Protein AF-A0A0F9PB28-F1 (afdb_monomer_lite)

pLDDT: mean 90.38, std 7.5, range [65.81, 97.38]

Sequence (71 aa):
MSAEQLAEQIKLAGRERQAWSEGRLACRQAVTDKINPFFLGSAEHRLWRDGFAHEQAQRRKKQRDFILAPL

Foldseek 3Di:
DDPVVVVVVVVVVVLLVVLLVQLLVCLVVVHDLVPRPDDPPDSSNVSSVVSVVVNVVVVVVVVVVVVPDDD

Structure (mmCIF, N/CA/C/O backbone):
data_AF-A0A0F9PB28-F1
#
_entry.id   AF-A0A0F9PB28-F1
#
loop_
_atom_site.group_PDB
_atom_site.id
_atom_site.type_symbol
_atom_site.label_atom_id
_atom_site.label_alt_id
_atom_site.label_comp_id
_atom_site.label_asym_id
_atom_site.label_entity_id
_atom_site.label_seq_id
_atom_site.pdbx_PDB_ins_code
_atom_site.Cartn_x
_atom_site.Cartn_y
_atom_site.Cartn_z
_atom_site.occupancy
_atom_site.B_iso_or_equiv
_atom_site.auth_seq_id
_atom_site.auth_comp_id
_atom_site.auth_asym_id
_atom_site.auth_atom_id
_atom_site.pdbx_PDB_model_num
ATOM 1 N N . MET A 1 1 ? 16.861 10.838 -22.618 1.00 68.75 1 MET A N 1
ATOM 2 C CA . MET A 1 1 ? 15.879 9.847 -22.134 1.00 68.75 1 MET A CA 1
ATOM 3 C C . MET A 1 1 ? 15.317 9.129 -23.348 1.00 68.75 1 MET A C 1
ATOM 5 O O . MET A 1 1 ? 14.853 9.820 -24.247 1.00 68.75 1 MET A O 1
ATOM 9 N N . SER A 1 2 ? 15.415 7.802 -23.419 1.00 93.19 2 SER A N 1
ATOM 10 C CA . SER A 1 2 ? 14.825 7.013 -24.512 1.00 93.19 2 SER A CA 1
ATOM 11 C C . SER A 1 2 ? 13.352 6.678 -24.241 1.00 93.19 2 SER A C 1
ATOM 13 O O . SER A 1 2 ? 12.883 6.768 -23.104 1.00 93.19 2 SER A O 1
ATOM 15 N N . ALA A 1 3 ? 12.620 6.268 -25.281 1.00 90.25 3 ALA A N 1
ATOM 16 C CA . ALA A 1 3 ? 11.230 5.822 -25.149 1.00 90.25 3 ALA A CA 1
ATOM 17 C C . ALA A 1 3 ? 11.093 4.608 -24.206 1.00 90.25 3 ALA A C 1
ATOM 19 O O . ALA A 1 3 ? 10.140 4.519 -23.438 1.00 90.25 3 ALA A O 1
ATOM 20 N N . GLU A 1 4 ? 12.082 3.714 -24.206 1.00 92.00 4 GLU A N 1
ATOM 21 C CA . GLU A 1 4 ? 12.144 2.541 -23.325 1.00 92.00 4 GLU A CA 1
ATOM 22 C C . GLU A 1 4 ? 12.332 2.944 -21.857 1.00 92.00 4 GLU A C 1
AT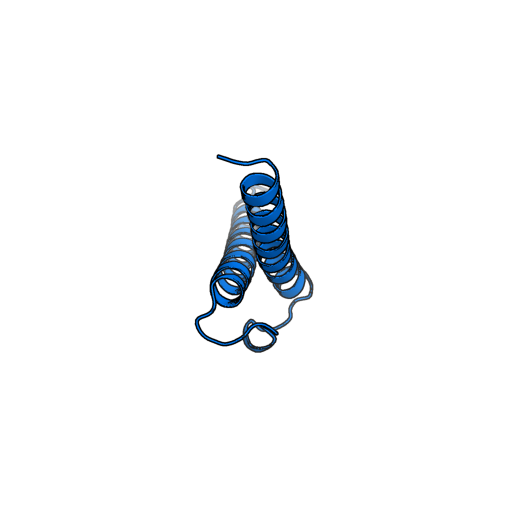OM 24 O O . GLU A 1 4 ? 11.623 2.456 -20.979 1.00 92.00 4 GLU A O 1
ATOM 29 N N . GLN A 1 5 ? 13.225 3.903 -21.588 1.00 90.69 5 GLN A N 1
ATOM 30 C CA . GLN A 1 5 ? 13.430 4.450 -20.241 1.00 90.69 5 GLN A CA 1
ATOM 31 C C . GLN A 1 5 ? 12.174 5.152 -19.707 1.00 90.69 5 GLN A C 1
ATOM 33 O O . GLN A 1 5 ? 11.894 5.097 -18.509 1.00 90.69 5 GLN A O 1
ATOM 38 N N . LEU A 1 6 ? 11.411 5.812 -20.582 1.00 91.81 6 LEU A N 1
ATOM 39 C CA . LEU A 1 6 ? 10.131 6.417 -20.219 1.00 91.81 6 LEU A CA 1
ATOM 40 C C . LEU A 1 6 ? 9.070 5.348 -19.914 1.00 91.81 6 LEU A C 1
ATOM 42 O O . LEU A 1 6 ? 8.357 5.462 -18.919 1.00 91.81 6 LEU A O 1
ATOM 46 N N . ALA A 1 7 ? 8.986 4.295 -20.730 1.00 92.88 7 ALA A N 1
ATOM 47 C CA . ALA A 1 7 ? 8.039 3.203 -20.524 1.00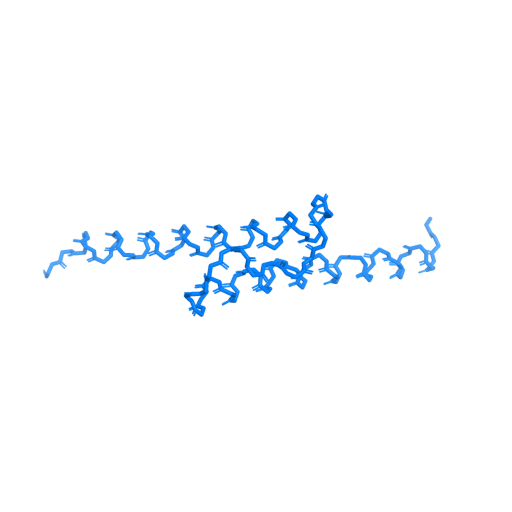 92.88 7 ALA A CA 1
ATOM 48 C C . ALA A 1 7 ? 8.263 2.487 -19.181 1.00 92.88 7 ALA A C 1
ATOM 50 O O . ALA A 1 7 ? 7.300 2.202 -18.468 1.00 92.88 7 ALA A O 1
ATOM 51 N N . GLU A 1 8 ? 9.519 2.246 -18.799 1.00 92.56 8 GLU A N 1
ATOM 52 C CA . GLU A 1 8 ? 9.849 1.641 -17.504 1.00 92.56 8 GLU A CA 1
ATOM 53 C C . GLU A 1 8 ? 9.485 2.549 -16.321 1.00 92.56 8 GLU A C 1
ATOM 55 O O . GLU A 1 8 ? 8.904 2.079 -15.341 1.00 92.56 8 GLU A O 1
ATOM 60 N N . GLN A 1 9 ? 9.710 3.863 -16.428 1.00 91.81 9 GLN A N 1
ATOM 61 C CA . GLN A 1 9 ? 9.282 4.806 -15.388 1.00 91.81 9 GLN A CA 1
ATOM 62 C C . GLN A 1 9 ? 7.759 4.860 -15.230 1.00 91.81 9 GLN A C 1
ATOM 64 O O . GLN A 1 9 ? 7.259 4.900 -14.107 1.00 91.81 9 GLN A O 1
ATOM 69 N N . ILE A 1 10 ? 7.006 4.807 -16.332 1.00 93.75 10 ILE A N 1
ATOM 70 C CA . ILE A 1 10 ? 5.537 4.768 -16.283 1.00 93.75 10 ILE A CA 1
ATOM 71 C C . ILE A 1 10 ? 5.054 3.493 -15.583 1.00 93.75 10 ILE A C 1
ATOM 73 O O . ILE A 1 10 ? 4.152 3.557 -14.745 1.00 93.75 10 ILE A O 1
ATOM 77 N N . LYS A 1 11 ? 5.662 2.338 -15.882 1.00 92.62 11 LYS A N 1
ATOM 78 C CA . LYS A 1 11 ? 5.331 1.077 -15.201 1.00 92.62 11 LYS A CA 1
ATOM 79 C C . LYS A 1 11 ? 5.621 1.155 -13.705 1.00 92.62 11 LYS A C 1
ATOM 81 O O . LYS A 1 11 ? 4.779 0.735 -12.912 1.00 92.62 11 LYS A O 1
ATOM 86 N N . LEU A 1 12 ? 6.777 1.700 -13.324 1.00 90.94 12 LEU A N 1
ATOM 87 C CA . LEU A 1 12 ? 7.156 1.866 -11.922 1.00 90.94 12 LEU A CA 1
ATOM 88 C C . LEU A 1 12 ? 6.151 2.762 -11.186 1.00 90.94 12 LEU A C 1
ATOM 90 O O . LEU A 1 12 ? 5.576 2.336 -10.188 1.00 90.94 12 LEU A O 1
ATOM 94 N N . ALA A 1 13 ? 5.838 3.934 -11.741 1.00 91.19 13 ALA A N 1
ATOM 95 C CA . ALA A 1 13 ? 4.844 4.844 -11.175 1.00 91.19 13 ALA A CA 1
ATOM 96 C C . ALA A 1 13 ? 3.448 4.197 -11.062 1.00 91.19 13 ALA A C 1
ATOM 98 O O . ALA A 1 13 ? 2.703 4.454 -10.113 1.00 91.19 13 ALA A O 1
ATOM 99 N N . GLY A 1 14 ? 3.087 3.328 -12.014 1.00 92.25 14 GLY A N 1
ATOM 100 C CA . GLY A 1 14 ? 1.866 2.525 -11.958 1.00 92.25 14 GLY A CA 1
ATOM 101 C C . GLY A 1 14 ? 1.832 1.589 -10.747 1.00 92.25 14 GLY A C 1
ATOM 102 O O . GLY A 1 14 ? 0.837 1.573 -10.019 1.00 92.25 14 GLY A O 1
ATOM 103 N N . ARG A 1 15 ? 2.931 0.868 -10.488 1.00 92.25 15 ARG A N 1
ATOM 104 C CA . ARG A 1 15 ? 3.070 -0.024 -9.322 1.00 92.25 15 ARG A CA 1
ATOM 105 C C . ARG A 1 15 ? 3.022 0.743 -8.006 1.00 92.25 15 ARG A C 1
ATOM 107 O O . ARG A 1 15 ? 2.300 0.351 -7.094 1.00 92.25 15 ARG A O 1
ATOM 114 N N . GLU A 1 16 ? 3.721 1.870 -7.928 1.00 93.38 16 GLU A N 1
ATOM 115 C CA . GLU A 1 16 ? 3.728 2.740 -6.750 1.00 93.38 16 GLU A CA 1
ATOM 116 C C . GLU A 1 16 ? 2.324 3.275 -6.423 1.00 93.38 16 GLU A C 1
ATOM 118 O O . GLU A 1 16 ? 1.853 3.188 -5.284 1.00 93.38 16 GLU A O 1
ATOM 123 N N . ARG A 1 17 ? 1.604 3.763 -7.443 1.00 94.88 17 ARG A N 1
ATOM 124 C CA . ARG A 1 17 ? 0.213 4.220 -7.302 1.00 94.88 17 ARG A CA 1
ATOM 125 C C . ARG A 1 17 ? -0.718 3.085 -6.876 1.00 94.88 17 ARG A C 1
ATOM 127 O O . ARG A 1 17 ? -1.643 3.325 -6.090 1.00 94.88 17 ARG A O 1
ATOM 134 N N . GLN A 1 18 ? -0.508 1.880 -7.399 1.00 96.12 18 GLN A N 1
ATOM 135 C CA . GLN A 1 18 ? -1.290 0.706 -7.030 1.00 96.12 18 GLN A CA 1
ATOM 136 C C . GLN A 1 18 ? -1.069 0.342 -5.557 1.00 96.12 18 GLN A C 1
ATOM 138 O O . GLN A 1 18 ? -2.048 0.272 -4.816 1.00 96.12 18 GLN A O 1
ATOM 143 N N . ALA A 1 19 ? 0.185 0.229 -5.107 1.00 96.56 19 ALA A N 1
ATOM 144 C CA . ALA A 1 19 ? 0.521 -0.094 -3.719 1.00 96.56 19 ALA A CA 1
ATOM 145 C C . ALA A 1 19 ? -0.110 0.901 -2.728 1.00 96.56 19 ALA A C 1
ATOM 147 O O . ALA A 1 19 ? -0.775 0.502 -1.771 1.00 96.56 19 ALA A O 1
ATOM 148 N N . TRP A 1 20 ? -0.005 2.203 -3.009 1.00 97.00 20 TRP A N 1
ATOM 149 C CA . TRP A 1 20 ? -0.681 3.244 -2.228 1.00 97.00 20 TRP A CA 1
ATOM 150 C C . TRP A 1 20 ? -2.207 3.054 -2.173 1.00 97.00 20 TRP A C 1
ATOM 152 O O . TRP A 1 20 ? -2.840 3.185 -1.119 1.00 97.00 20 TRP A O 1
ATOM 162 N N . SER A 1 21 ? -2.822 2.762 -3.321 1.00 96.75 21 SER A N 1
ATOM 163 C CA . SER A 1 21 ? -4.276 2.624 -3.437 1.00 96.75 21 SER A CA 1
ATOM 164 C C . SER A 1 21 ? -4.799 1.399 -2.689 1.00 96.75 21 SER A C 1
ATOM 166 O O . SER A 1 21 ? -5.822 1.501 -2.008 1.00 96.75 21 SER A O 1
ATOM 168 N N . GLU A 1 22 ? -4.078 0.281 -2.764 1.00 96.12 22 GLU A N 1
ATOM 169 C CA . GLU A 1 22 ? -4.368 -0.942 -2.015 1.00 96.12 22 GLU A CA 1
ATOM 170 C C . GLU A 1 22 ? -4.273 -0.713 -0.502 1.00 96.12 22 GLU A C 1
ATOM 172 O O . GLU A 1 22 ? -5.161 -1.142 0.233 1.00 96.12 22 GLU A O 1
ATOM 177 N N . GLY A 1 23 ? -3.276 0.046 -0.036 1.00 96.25 23 GLY A N 1
ATOM 178 C CA . GLY A 1 23 ? -3.136 0.407 1.378 1.00 96.25 23 GLY A CA 1
ATOM 179 C C . GLY A 1 23 ? -4.341 1.175 1.919 1.00 96.25 23 GLY A C 1
ATOM 180 O O . GLY A 1 23 ? -4.907 0.826 2.960 1.00 96.25 23 GLY A O 1
ATOM 181 N N . ARG A 1 24 ? -4.813 2.186 1.175 1.00 97.25 24 ARG A N 1
ATOM 182 C CA . ARG A 1 24 ? -6.050 2.903 1.536 1.00 97.25 24 ARG A CA 1
ATOM 183 C C . ARG A 1 24 ? -7.260 1.973 1.557 1.00 97.25 24 ARG A C 1
ATOM 185 O O . ARG A 1 24 ? -8.089 2.076 2.459 1.00 97.25 24 ARG A O 1
ATOM 192 N N .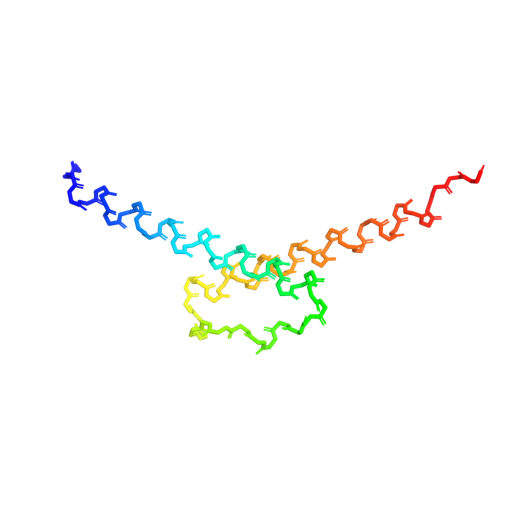 LEU A 1 25 ? -7.386 1.087 0.568 1.00 95.62 25 LEU A N 1
ATOM 193 C CA . LEU A 1 25 ? -8.515 0.161 0.478 1.00 95.62 25 LEU A CA 1
ATOM 194 C C . LEU A 1 25 ? -8.540 -0.816 1.659 1.00 95.62 25 LEU A C 1
ATOM 196 O O . LEU A 1 25 ? -9.596 -0.996 2.263 1.00 95.62 25 LEU A O 1
ATOM 200 N N . ALA A 1 26 ? -7.390 -1.372 2.040 1.00 94.50 26 ALA A N 1
ATOM 201 C CA . ALA A 1 26 ? -7.268 -2.253 3.197 1.00 94.50 26 ALA A CA 1
ATOM 202 C C . ALA A 1 26 ? -7.705 -1.556 4.494 1.00 94.50 26 ALA A C 1
ATOM 204 O O . ALA A 1 26 ? -8.467 -2.119 5.284 1.00 94.50 26 ALA A O 1
ATOM 205 N N . CYS A 1 27 ? -7.313 -0.290 4.678 1.00 93.94 27 CYS A N 1
ATOM 206 C CA . CYS A 1 27 ? -7.814 0.513 5.790 1.00 93.94 27 CYS A CA 1
ATOM 207 C C . CYS A 1 27 ? -9.336 0.685 5.709 1.00 93.94 27 CYS A C 1
ATOM 209 O O . CYS A 1 27 ? -10.029 0.520 6.715 1.00 93.94 27 CYS A O 1
ATOM 211 N N . ARG A 1 28 ? -9.887 0.962 4.516 1.00 92.06 28 ARG A N 1
ATOM 212 C CA . ARG A 1 28 ? -11.340 1.101 4.329 1.00 92.06 28 ARG A CA 1
ATOM 213 C C . ARG A 1 28 ? -12.112 -0.161 4.704 1.00 92.06 28 ARG A C 1
ATOM 215 O O . ARG A 1 28 ? -13.178 -0.066 5.309 1.00 92.06 28 ARG A O 1
ATOM 222 N N . GLN A 1 29 ? -11.545 -1.318 4.409 1.00 92.88 29 GLN A N 1
ATOM 223 C CA . GLN A 1 29 ? -12.106 -2.624 4.740 1.00 92.88 29 GLN A CA 1
ATOM 224 C C . GLN A 1 29 ? -11.915 -3.013 6.218 1.00 92.88 29 GLN A C 1
ATOM 226 O O . GLN A 1 29 ? -12.274 -4.119 6.600 1.00 92.88 29 GLN A O 1
ATOM 231 N N . ALA A 1 30 ? -11.386 -2.108 7.056 1.00 80.50 30 ALA A N 1
ATOM 232 C CA . ALA A 1 30 ? -11.108 -2.338 8.477 1.00 80.50 30 ALA A CA 1
ATOM 233 C C . ALA A 1 30 ? -10.169 -3.531 8.737 1.00 80.50 30 ALA A C 1
ATOM 235 O O . ALA A 1 30 ? -10.218 -4.158 9.794 1.00 80.50 30 ALA A O 1
ATOM 236 N N . VAL A 1 31 ? -9.280 -3.814 7.782 1.00 81.81 31 VAL A N 1
ATOM 237 C CA . VAL A 1 31 ? -8.220 -4.811 7.942 1.00 81.81 31 VAL A CA 1
ATOM 238 C C . VAL A 1 31 ? -7.025 -4.178 8.667 1.00 81.81 31 VAL A C 1
ATOM 240 O O . VAL A 1 31 ? -6.913 -2.957 8.751 1.00 81.81 31 VAL A O 1
ATOM 243 N N . THR A 1 32 ? -6.133 -4.996 9.225 1.00 85.88 32 THR A N 1
ATOM 244 C CA . THR A 1 32 ? -4.881 -4.566 9.873 1.00 85.88 32 THR A CA 1
ATOM 245 C C . THR A 1 32 ? -3.784 -4.223 8.858 1.00 85.88 32 THR A C 1
ATOM 247 O O . THR A 1 32 ? -3.739 -4.783 7.770 1.00 85.88 32 THR A O 1
ATOM 250 N N . ASP A 1 33 ? -2.835 -3.359 9.225 1.00 81.50 33 ASP A N 1
ATOM 251 C CA . ASP A 1 33 ? -1.650 -3.062 8.409 1.00 81.50 33 ASP A CA 1
ATOM 252 C C . ASP A 1 33 ? -0.709 -4.271 8.224 1.00 81.50 33 ASP A C 1
ATOM 254 O O . ASP A 1 33 ? 0.149 -4.259 7.344 1.00 81.50 33 ASP A O 1
ATOM 258 N N . LYS A 1 34 ? -0.890 -5.337 9.017 1.00 86.44 34 LYS A N 1
ATOM 259 C CA . LYS A 1 34 ? -0.116 -6.585 8.930 1.00 86.44 34 LYS A CA 1
ATOM 260 C C . LYS A 1 34 ? -0.404 -7.427 7.683 1.00 86.44 34 LYS A C 1
ATOM 262 O O . LYS A 1 34 ? 0.343 -8.363 7.429 1.00 86.44 34 LYS A O 1
ATOM 267 N N . ILE A 1 35 ? -1.457 -7.123 6.920 1.00 91.75 35 ILE A N 1
ATOM 268 C CA . ILE A 1 35 ? -1.779 -7.849 5.677 1.00 91.75 35 ILE A CA 1
ATOM 269 C C . ILE A 1 35 ? -1.051 -7.309 4.443 1.00 91.75 35 ILE A C 1
ATOM 271 O O . ILE A 1 35 ? -1.376 -7.714 3.330 1.00 91.75 35 ILE A O 1
ATOM 275 N N . ASN A 1 36 ? -0.123 -6.364 4.617 1.00 92.25 36 ASN A N 1
ATOM 276 C CA . ASN A 1 36 ? 0.650 -5.808 3.515 1.00 92.25 36 ASN A CA 1
ATOM 277 C C . ASN A 1 36 ? 1.328 -6.943 2.716 1.00 92.25 36 ASN A C 1
ATOM 279 O O . ASN A 1 36 ? 2.182 -7.633 3.277 1.00 92.25 36 ASN A O 1
ATOM 283 N N . PRO A 1 37 ? 0.969 -7.150 1.435 1.00 92.75 37 PRO A N 1
ATOM 284 C CA . PRO A 1 37 ? 1.470 -8.280 0.656 1.00 92.75 37 PRO A CA 1
ATOM 285 C C . PRO A 1 37 ? 2.884 -8.045 0.102 1.00 92.75 37 PRO A C 1
ATOM 287 O O . PRO A 1 37 ? 3.493 -8.967 -0.439 1.00 92.75 37 PRO A O 1
ATOM 290 N N . PHE A 1 38 ? 3.409 -6.819 0.192 1.00 93.75 38 PHE A N 1
ATOM 291 C CA . PHE A 1 38 ? 4.698 -6.457 -0.387 1.00 93.75 38 PHE A CA 1
ATOM 292 C C . PHE A 1 38 ? 5.867 -6.824 0.530 1.00 93.75 38 PHE A C 1
ATOM 294 O O . PHE A 1 38 ? 5.765 -6.798 1.756 1.00 93.75 38 PHE A O 1
ATOM 301 N N . PHE A 1 39 ? 7.022 -7.107 -0.076 1.00 93.12 39 PHE A N 1
ATOM 302 C CA . PHE A 1 39 ? 8.236 -7.452 0.659 1.00 93.12 39 PHE A CA 1
ATOM 303 C C . PHE A 1 39 ? 8.650 -6.334 1.625 1.00 93.12 39 PHE A C 1
ATOM 305 O O . PHE A 1 39 ? 8.751 -5.166 1.235 1.00 93.12 39 PHE A O 1
ATOM 312 N N . LEU A 1 40 ? 8.929 -6.695 2.878 1.00 92.94 40 LEU A N 1
ATOM 313 C CA . LEU A 1 40 ? 9.300 -5.753 3.930 1.00 92.94 40 LEU A CA 1
ATOM 314 C C . LEU A 1 40 ? 10.523 -4.913 3.517 1.00 92.94 40 LEU A C 1
ATOM 316 O O . LEU A 1 40 ? 11.585 -5.443 3.214 1.00 92.94 40 LEU A O 1
ATOM 320 N N 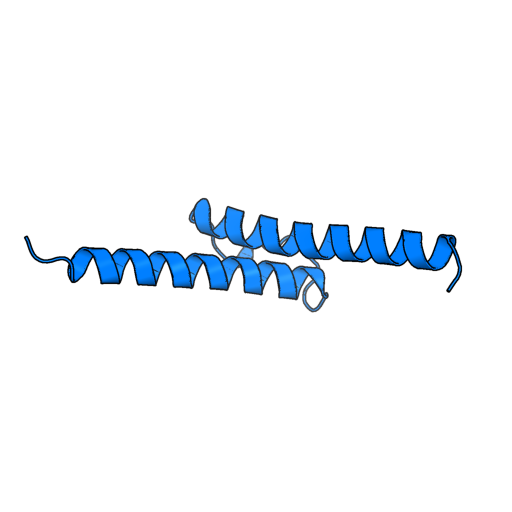. GLY A 1 41 ? 10.371 -3.586 3.515 1.00 90.56 41 GLY A N 1
ATOM 321 C CA . GLY A 1 41 ? 11.437 -2.636 3.155 1.00 90.56 41 GLY A CA 1
ATOM 322 C C . GLY A 1 41 ? 11.455 -2.192 1.684 1.00 90.56 41 GLY A C 1
ATOM 323 O O . GLY A 1 41 ? 12.109 -1.192 1.359 1.00 90.56 41 GLY A O 1
ATOM 324 N N . SER A 1 42 ? 10.683 -2.848 0.810 1.00 93.88 42 SER A N 1
ATOM 325 C CA . SER A 1 42 ? 10.471 -2.389 -0.572 1.00 93.88 42 SER A CA 1
ATOM 326 C C . SER A 1 42 ? 9.805 -1.004 -0.634 1.00 93.88 42 SER A C 1
ATOM 328 O O . SER A 1 42 ? 9.271 -0.497 0.364 1.00 93.88 42 SER A O 1
ATOM 330 N N . ALA A 1 43 ? 9.870 -0.360 -1.802 1.00 93.44 43 ALA A N 1
ATOM 331 C CA . ALA A 1 43 ? 9.195 0.915 -2.040 1.00 93.44 43 ALA A CA 1
ATOM 332 C C . ALA A 1 43 ? 7.670 0.740 -1.958 1.00 93.44 43 ALA A C 1
ATOM 334 O O . ALA A 1 43 ? 6.993 1.496 -1.266 1.00 93.44 43 ALA A O 1
ATOM 335 N N . GLU A 1 44 ? 7.147 -0.325 -2.562 1.00 95.25 44 GLU A N 1
ATOM 336 C CA . GLU A 1 44 ? 5.733 -0.686 -2.558 1.00 95.25 44 GLU A CA 1
ATOM 337 C C . GLU A 1 44 ? 5.230 -0.967 -1.141 1.00 95.25 44 GLU A C 1
ATOM 339 O O . GLU A 1 44 ? 4.177 -0.467 -0.749 1.00 95.25 44 GLU A O 1
ATOM 344 N N . HIS A 1 45 ? 6.013 -1.680 -0.322 1.00 95.69 45 HIS A N 1
ATOM 345 C CA . HIS A 1 45 ? 5.662 -1.909 1.079 1.00 95.69 45 HIS A CA 1
ATOM 346 C C . HIS A 1 45 ? 5.521 -0.595 1.855 1.00 95.69 45 HIS A C 1
ATOM 348 O O . HIS A 1 45 ? 4.579 -0.447 2.638 1.00 95.69 45 HIS A O 1
ATOM 354 N N . ARG A 1 46 ? 6.437 0.361 1.649 1.00 96.25 46 ARG A N 1
ATOM 355 C CA . ARG A 1 46 ? 6.365 1.689 2.280 1.00 96.25 46 ARG A CA 1
ATOM 356 C C . ARG A 1 46 ? 5.134 2.459 1.809 1.00 96.25 46 ARG A C 1
ATOM 358 O O . ARG A 1 46 ? 4.324 2.852 2.642 1.00 96.25 46 ARG A O 1
ATOM 365 N N . LEU A 1 47 ? 4.929 2.554 0.497 1.00 96.94 47 LEU A N 1
ATOM 366 C CA . LEU A 1 47 ? 3.787 3.256 -0.095 1.00 96.94 47 LEU A CA 1
ATOM 367 C C . LEU A 1 47 ? 2.440 2.673 0.336 1.00 96.94 47 LEU A C 1
ATOM 369 O O . LEU A 1 47 ? 1.502 3.422 0.607 1.00 96.94 47 LEU A O 1
ATOM 373 N N . TRP A 1 48 ? 2.337 1.349 0.446 1.00 97.38 48 TRP A N 1
ATOM 374 C CA . TRP A 1 48 ? 1.136 0.700 0.957 1.00 97.38 48 TRP A CA 1
ATOM 375 C C . TRP A 1 48 ? 0.866 1.088 2.415 1.00 97.38 48 TRP A C 1
ATOM 377 O O . TRP A 1 48 ? -0.259 1.470 2.750 1.00 97.38 48 TRP A O 1
ATOM 387 N N . ARG A 1 49 ? 1.887 1.064 3.290 1.00 96.31 49 ARG A N 1
ATOM 388 C CA . ARG A 1 49 ? 1.720 1.482 4.697 1.00 96.31 49 ARG A CA 1
ATOM 389 C C . ARG A 1 49 ? 1.347 2.952 4.809 1.00 96.31 49 ARG A C 1
ATOM 391 O O . ARG A 1 49 ? 0.474 3.283 5.611 1.00 96.31 49 ARG A O 1
ATOM 398 N N . ASP A 1 50 ? 1.944 3.809 3.990 1.00 97.12 50 ASP A N 1
ATOM 399 C CA . ASP A 1 50 ? 1.630 5.236 3.985 1.00 97.12 50 ASP A CA 1
ATOM 400 C C . ASP A 1 50 ? 0.183 5.478 3.527 1.00 97.12 50 ASP A C 1
ATOM 402 O O . ASP A 1 50 ? -0.544 6.254 4.151 1.00 97.12 50 ASP A O 1
ATOM 406 N N . GLY A 1 51 ? -0.285 4.748 2.507 1.00 96.88 51 GLY A N 1
ATOM 407 C CA . GLY A 1 51 ? -1.677 4.791 2.055 1.00 96.88 51 GLY A CA 1
ATOM 408 C C . GLY A 1 51 ? -2.648 4.346 3.150 1.00 96.88 51 GLY A C 1
ATOM 409 O O . GLY A 1 51 ? -3.649 5.015 3.420 1.00 96.88 51 GLY A O 1
ATOM 410 N N . PHE A 1 52 ? -2.326 3.256 3.845 1.00 96.62 52 PHE A N 1
ATOM 411 C CA . PHE A 1 52 ? -3.114 2.764 4.973 1.00 96.62 52 PHE A CA 1
ATOM 412 C C . PHE A 1 52 ? -3.183 3.789 6.118 1.00 96.62 52 PHE A C 1
ATOM 414 O O . PHE A 1 52 ? -4.265 4.096 6.628 1.00 96.62 52 PHE A O 1
ATOM 421 N N . ALA A 1 53 ? -2.041 4.361 6.508 1.00 95.75 53 ALA A N 1
ATOM 422 C CA . ALA A 1 53 ? -1.953 5.368 7.562 1.00 95.75 53 ALA A CA 1
ATOM 423 C C . ALA A 1 53 ? -2.706 6.657 7.196 1.00 95.75 53 ALA A C 1
ATOM 425 O O . ALA A 1 53 ? -3.407 7.224 8.040 1.00 95.75 53 ALA A O 1
ATOM 426 N N . HIS A 1 54 ? -2.621 7.086 5.935 1.00 96.75 54 HIS A N 1
ATOM 427 C CA . HIS A 1 54 ? -3.357 8.236 5.423 1.00 96.75 54 HIS A CA 1
ATOM 428 C C . HIS A 1 54 ? -4.867 8.057 5.596 1.00 96.75 54 HIS A C 1
ATOM 430 O O . HIS A 1 54 ? -5.540 8.925 6.151 1.00 96.75 54 HIS A O 1
ATOM 436 N N . GLU A 1 55 ? -5.415 6.923 5.160 1.00 95.69 55 GLU A N 1
ATOM 437 C CA . GLU A 1 5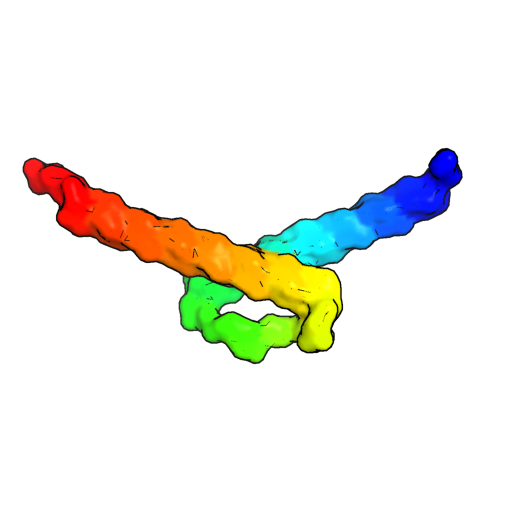5 ? -6.852 6.668 5.266 1.00 95.69 55 GLU A CA 1
ATOM 438 C C . GLU A 1 55 ? -7.304 6.547 6.732 1.00 95.69 55 GLU A C 1
ATOM 440 O O . GLU A 1 55 ? -8.365 7.060 7.098 1.00 95.69 55 GLU A O 1
ATOM 445 N N . GLN A 1 56 ? -6.473 5.969 7.607 1.00 93.69 56 GLN A N 1
ATOM 446 C CA . GLN A 1 56 ? -6.735 5.972 9.047 1.00 93.69 56 GLN A CA 1
ATOM 447 C C . GLN A 1 56 ? -6.822 7.391 9.618 1.00 93.69 56 GLN A C 1
ATOM 449 O O . GLN A 1 56 ? -7.738 7.687 10.389 1.00 93.69 56 GLN A O 1
ATOM 454 N N . ALA A 1 57 ? -5.901 8.279 9.244 1.00 93.62 57 ALA A N 1
ATOM 455 C CA . ALA A 1 57 ? -5.931 9.670 9.686 1.00 93.62 57 ALA A CA 1
ATOM 456 C C . ALA A 1 57 ? -7.199 10.390 9.196 1.00 93.62 57 ALA A C 1
ATOM 458 O O . ALA A 1 57 ? -7.842 11.095 9.976 1.00 93.62 57 ALA A O 1
ATOM 459 N N . GLN A 1 58 ? -7.616 10.153 7.946 1.00 92.44 58 GLN A N 1
ATOM 460 C CA . GLN A 1 58 ? -8.866 10.706 7.411 1.00 92.44 58 GLN A CA 1
ATOM 461 C C . GLN A 1 58 ? -10.095 10.219 8.185 1.00 92.44 58 GLN A C 1
ATOM 463 O O . GLN A 1 58 ? -10.990 11.010 8.478 1.00 92.44 58 GLN A O 1
ATOM 468 N N . ARG A 1 59 ? -10.139 8.936 8.564 1.00 88.62 59 ARG A N 1
ATOM 469 C CA . ARG A 1 59 ? -11.226 8.380 9.387 1.00 88.62 59 ARG A CA 1
ATOM 470 C C . ARG A 1 59 ? -11.305 9.044 10.755 1.00 88.62 59 ARG A C 1
ATOM 472 O O . ARG A 1 59 ? -12.383 9.480 11.151 1.00 88.62 59 ARG A O 1
ATOM 479 N N . ARG A 1 60 ? -10.166 9.183 11.441 1.00 88.31 60 ARG A N 1
ATOM 480 C CA . ARG A 1 60 ? -10.094 9.865 12.745 1.00 88.31 60 ARG A CA 1
ATOM 481 C C . ARG A 1 60 ? -10.528 11.322 12.640 1.00 88.31 60 ARG A C 1
ATOM 483 O O . ARG A 1 60 ? -11.262 11.799 13.498 1.00 88.31 60 ARG A O 1
ATOM 490 N N . LYS A 1 61 ? -10.115 12.016 11.574 1.00 90.06 61 LYS A N 1
ATOM 491 C CA . LYS A 1 61 ? -10.534 13.395 11.314 1.00 90.06 61 LYS A CA 1
ATOM 492 C C . LYS A 1 61 ? -12.048 13.487 11.119 1.00 90.06 61 LYS A C 1
ATOM 494 O O . LYS A 1 61 ? -12.682 14.254 11.826 1.00 90.06 61 LYS A O 1
ATOM 499 N N . LYS A 1 62 ? -12.635 12.659 10.247 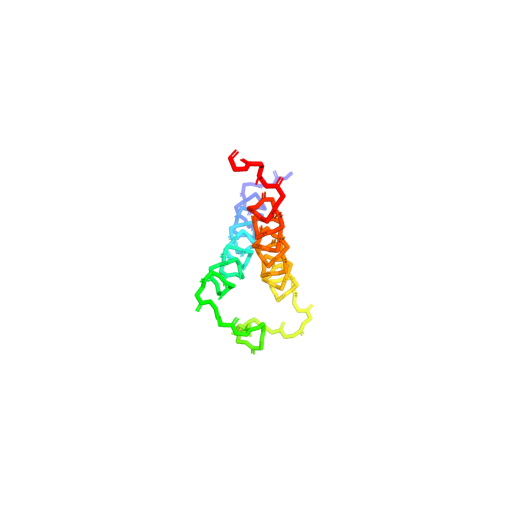1.00 85.56 62 LYS A N 1
ATOM 500 C CA . LYS A 1 62 ? -14.093 12.627 10.029 1.00 85.56 62 LYS A CA 1
ATOM 501 C C . LYS A 1 62 ? -14.869 12.336 11.312 1.00 85.56 62 LYS A C 1
ATOM 503 O O . LYS A 1 62 ? -15.880 12.976 11.565 1.00 85.56 62 LYS A O 1
ATOM 508 N N . GLN A 1 63 ? -14.391 11.395 12.124 1.00 83.75 63 GLN A N 1
ATOM 509 C CA . GLN A 1 63 ? -15.008 11.083 13.411 1.00 83.75 63 GLN A CA 1
ATOM 510 C C . GLN A 1 63 ? -14.947 12.278 14.369 1.00 83.75 63 GLN A C 1
ATOM 512 O O . GLN A 1 63 ? -15.942 12.604 15.007 1.00 83.75 63 GLN A O 1
ATOM 517 N N . ARG A 1 64 ? -13.797 12.958 14.443 1.00 84.69 64 ARG A N 1
ATOM 518 C CA . ARG A 1 64 ? -13.640 14.170 15.250 1.00 84.69 64 ARG A CA 1
ATOM 519 C C . ARG A 1 64 ? -14.560 15.292 14.775 1.00 84.69 64 ARG A C 1
ATOM 521 O O . ARG A 1 64 ? -15.217 15.914 15.596 1.00 84.69 64 ARG A O 1
ATOM 528 N N . ASP A 1 65 ? -14.611 15.534 13.470 1.00 86.12 65 ASP A N 1
ATOM 529 C CA . ASP A 1 65 ? -15.430 16.597 12.887 1.00 86.12 65 ASP A CA 1
ATOM 530 C C . ASP A 1 65 ? -16.929 16.321 13.110 1.00 86.12 65 ASP A C 1
ATOM 532 O O . ASP A 1 65 ? -17.680 17.246 13.392 1.00 86.12 65 ASP A O 1
ATOM 536 N N . PHE A 1 66 ? -17.354 15.050 13.082 1.00 80.56 66 PHE A N 1
ATOM 537 C CA . PHE A 1 66 ? -18.719 14.653 13.444 1.00 80.56 66 PHE A CA 1
ATOM 538 C C . PHE A 1 66 ? -19.047 14.930 14.920 1.00 80.56 66 PHE A C 1
ATOM 540 O O . PHE A 1 66 ? -20.126 15.421 15.219 1.00 80.56 66 PHE A O 1
ATOM 547 N N . ILE A 1 67 ? -18.117 14.657 15.842 1.00 76.75 67 ILE A N 1
ATOM 548 C CA . ILE A 1 67 ? -18.302 14.932 17.281 1.00 76.75 67 ILE A CA 1
ATOM 549 C C . ILE A 1 67 ? -18.406 16.439 17.562 1.00 76.75 67 ILE A C 1
ATOM 551 O O . ILE A 1 67 ? -19.085 16.845 18.500 1.00 76.75 67 ILE A O 1
ATOM 555 N N . LEU A 1 68 ? -17.717 17.266 16.774 1.00 74.88 68 LEU A N 1
ATOM 556 C CA . LEU A 1 68 ? -17.654 18.717 16.967 1.00 74.88 68 LEU A CA 1
ATOM 557 C C . LEU A 1 68 ? -18.711 19.495 16.166 1.00 74.88 68 LEU A C 1
ATOM 559 O O . LEU A 1 68 ? -18.742 20.722 16.255 1.00 74.88 68 LEU A O 1
ATOM 563 N N . ALA A 1 69 ? -19.554 18.822 15.380 1.00 68.69 69 ALA A N 1
ATOM 564 C CA . ALA A 1 69 ? -20.635 19.478 14.657 1.00 68.69 69 ALA A CA 1
ATOM 565 C C . ALA A 1 69 ? -21.721 19.943 15.654 1.00 68.69 69 ALA A C 1
ATOM 567 O O . ALA A 1 69 ? -22.207 19.119 16.432 1.00 68.69 69 ALA A O 1
ATOM 568 N N . PRO A 1 70 ? -22.099 21.237 15.673 1.00 66.31 70 PRO A N 1
ATOM 569 C CA . PRO A 1 70 ? -23.184 21.709 16.527 1.00 66.31 70 PRO A CA 1
ATOM 570 C C . PRO A 1 70 ? -24.519 21.107 16.056 1.00 66.31 70 PRO A C 1
ATOM 572 O O . PRO A 1 70 ? -24.756 21.022 14.849 1.00 66.31 70 PRO A O 1
ATOM 575 N N . LEU A 1 71 ? -25.333 20.657 17.021 1.00 65.81 71 LEU A N 1
ATOM 576 C CA . LEU A 1 71 ? -26.679 20.096 16.825 1.00 65.81 71 LEU A CA 1
ATOM 577 C C . LEU A 1 71 ? -27.652 21.107 16.206 1.00 65.81 71 LEU A C 1
ATOM 579 O O . LEU A 1 71 ? -27.569 22.300 16.581 1.00 65.81 71 LEU A O 1
#

Organism: NCBI:txid412755

Secondary structure (DSSP, 8-state):
--HHHHHHHHHHHHHHHHHHHHHHHHHHTT--GGG--SPTTSHHHHHHHHHHHHHHHHHHHHHHHHHTS--

Radius of gyration: 16.32 Å; chains: 1; bounding box: 43×30×42 Å